Protein AF-A0A7Y3FP00-F1 (afdb_monomer_lite)

Secondary structure (DSSP, 8-state):
-EEEEEEESS-TT---HHHHHHHHTTT--HHHHHHHHHTTEEEEEEEE-TTSSEEEEEEEES-HHHHHHHHHHTT--PPTT-EEEEE-----SS---

Structure (mmCIF, N/CA/C/O backbone):
data_AF-A0A7Y3FP00-F1
#
_entry.id   AF-A0A7Y3FP00-F1
#
loop_
_atom_site.group_PDB
_atom_site.id
_atom_site.type_symbol
_atom_site.label_atom_id
_atom_site.label_alt_id
_atom_site.label_comp_id
_atom_site.label_asym_id
_atom_site.label_entity_id
_atom_site.label_seq_id
_atom_site.pdbx_PDB_ins_code
_atom_site.Cartn_x
_atom_site.Cartn_y
_atom_site.Cartn_z
_atom_site.occupancy
_atom_site.B_iso_or_equiv
_atom_site.auth_seq_id
_atom_site.auth_comp_id
_atom_site.auth_asym_id
_atom_site.auth_atom_id
_atom_site.pdbx_PDB_model_num
ATOM 1 N N . MET A 1 1 ? 9.040 -8.255 -6.635 1.00 91.56 1 MET A N 1
ATOM 2 C CA . MET A 1 1 ? 8.857 -8.446 -5.185 1.00 91.56 1 MET A CA 1
ATOM 3 C C . MET A 1 1 ? 7.498 -7.910 -4.768 1.00 91.56 1 MET A C 1
ATOM 5 O O . MET A 1 1 ? 7.162 -6.789 -5.132 1.00 91.56 1 MET A O 1
ATOM 9 N N . TRP A 1 2 ? 6.722 -8.697 -4.029 1.00 94.25 2 TRP A N 1
ATOM 10 C CA . TRP A 1 2 ? 5.428 -8.274 -3.496 1.00 94.25 2 TRP A CA 1
ATOM 11 C C . TRP A 1 2 ? 5.575 -7.850 -2.036 1.00 94.25 2 TRP A C 1
ATOM 13 O O . TRP A 1 2 ? 6.237 -8.537 -1.261 1.00 94.25 2 TRP A O 1
ATOM 23 N N . ILE A 1 3 ? 4.955 -6.735 -1.659 1.00 95.19 3 ILE A N 1
ATOM 24 C CA . ILE A 1 3 ? 4.907 -6.263 -0.273 1.00 95.19 3 ILE A CA 1
ATOM 25 C C . ILE A 1 3 ? 3.449 -6.025 0.106 1.00 95.19 3 ILE A C 1
ATOM 27 O O . ILE A 1 3 ? 2.766 -5.217 -0.529 1.00 95.19 3 ILE A O 1
ATOM 31 N N . LEU A 1 4 ? 2.986 -6.721 1.141 1.00 96.06 4 LEU A N 1
ATOM 32 C CA . LEU A 1 4 ? 1.709 -6.474 1.795 1.00 96.06 4 LEU A CA 1
ATOM 33 C C . LEU A 1 4 ? 1.944 -5.635 3.051 1.00 96.06 4 LEU A C 1
ATOM 35 O O . LEU A 1 4 ? 2.632 -6.061 3.973 1.00 96.06 4 LEU A O 1
ATOM 39 N N . PHE A 1 5 ? 1.323 -4.468 3.097 1.00 95.44 5 PHE A N 1
ATOM 40 C CA . PHE A 1 5 ? 1.185 -3.655 4.292 1.00 95.44 5 PHE A CA 1
ATOM 41 C C . PHE A 1 5 ? -0.179 -3.936 4.907 1.00 95.44 5 PHE A C 1
ATOM 43 O O . PHE A 1 5 ? -1.207 -3.808 4.238 1.00 95.44 5 PHE A O 1
ATOM 50 N N . GLN A 1 6 ? -0.189 -4.303 6.181 1.00 97.25 6 GLN A N 1
ATOM 51 C CA . GLN A 1 6 ? -1.397 -4.445 6.978 1.00 97.25 6 GLN A CA 1
ATOM 52 C C . GLN A 1 6 ? -1.331 -3.476 8.150 1.00 97.25 6 GLN A C 1
ATOM 54 O O . GLN A 1 6 ? -0.356 -3.465 8.893 1.00 97.25 6 GLN A O 1
ATOM 59 N N . VAL A 1 7 ? -2.402 -2.720 8.366 1.00 97.31 7 VAL A N 1
ATOM 60 C CA . VAL A 1 7 ? -2.571 -1.885 9.556 1.00 97.31 7 VAL A CA 1
ATOM 61 C C . VAL A 1 7 ? -3.793 -2.399 10.318 1.00 97.31 7 VAL A C 1
ATOM 63 O O . VAL A 1 7 ? -4.923 -2.117 9.904 1.00 97.31 7 VAL A O 1
ATOM 66 N N . PRO A 1 8 ? -3.609 -3.185 11.396 1.00 97.31 8 PRO A N 1
ATOM 67 C CA . PRO A 1 8 ? -4.704 -3.597 12.265 1.00 97.31 8 PRO A CA 1
ATOM 68 C C . PRO A 1 8 ? -5.439 -2.377 12.818 1.00 97.31 8 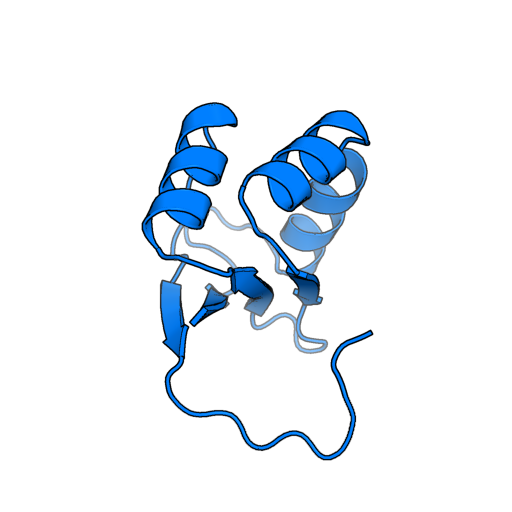PRO A C 1
ATOM 70 O O . PRO A 1 8 ? -4.818 -1.384 13.199 1.00 97.31 8 PRO A O 1
ATOM 73 N N . CYS A 1 9 ? -6.765 -2.449 12.834 1.00 97.19 9 CYS A N 1
ATOM 74 C CA . CYS A 1 9 ? -7.631 -1.349 13.216 1.00 97.19 9 CYS A CA 1
ATOM 75 C C . CYS A 1 9 ? -8.611 -1.758 14.336 1.00 97.19 9 CYS A C 1
ATOM 77 O O . CYS A 1 9 ? -9.099 -2.889 14.344 1.00 97.19 9 CYS A O 1
ATOM 79 N N . PRO A 1 10 ? -8.942 -0.839 15.264 1.00 96.50 10 PRO A N 1
ATOM 80 C CA . PRO A 1 10 ? -8.401 0.514 15.354 1.00 96.50 10 PRO A CA 1
ATOM 81 C C . PRO A 1 10 ? -6.900 0.516 15.677 1.00 96.50 10 PRO A C 1
ATOM 83 O O . PRO A 1 10 ? -6.411 -0.364 16.386 1.00 96.50 10 PRO A O 1
ATOM 86 N N . THR A 1 11 ? -6.167 1.477 15.118 1.00 96.00 11 THR A N 1
ATOM 87 C CA . THR A 1 11 ? -4.734 1.634 15.403 1.00 96.00 11 THR A CA 1
ATOM 88 C C . THR A 1 11 ? -4.523 2.012 16.876 1.00 96.00 11 THR A C 1
ATOM 90 O O . THR A 1 11 ? -5.464 2.470 17.532 1.00 96.00 11 THR A O 1
ATOM 93 N N . PRO A 1 12 ? -3.303 1.883 17.432 1.00 94.00 12 PRO A N 1
ATOM 94 C CA . PRO A 1 12 ? -3.023 2.305 18.808 1.00 94.00 12 PRO A CA 1
ATOM 95 C C . PRO A 1 12 ? -3.366 3.776 19.110 1.00 94.00 12 PRO A C 1
ATOM 97 O O . PRO A 1 12 ? -3.695 4.107 20.247 1.00 94.00 12 PRO A O 1
ATOM 100 N N . ASP A 1 13 ? -3.317 4.655 18.105 1.00 93.44 13 ASP A N 1
ATOM 101 C CA . ASP A 1 13 ? -3.731 6.065 18.173 1.00 93.44 13 ASP A CA 1
ATOM 102 C C . ASP A 1 13 ? -5.223 6.295 17.839 1.00 93.44 13 ASP A C 1
ATOM 104 O O . ASP A 1 13 ? -5.682 7.435 17.802 1.00 93.44 13 ASP A O 1
ATOM 108 N N . GLY A 1 14 ? -6.004 5.229 17.642 1.00 94.94 14 GLY A N 1
ATOM 109 C CA . GLY A 1 14 ? -7.465 5.268 17.524 1.00 94.94 14 GLY A CA 1
ATOM 110 C C . GLY A 1 14 ? -8.010 5.498 16.112 1.00 94.94 14 GLY A C 1
ATOM 111 O O . GLY A 1 14 ? -9.195 5.803 15.960 1.00 94.94 14 GLY A O 1
ATOM 112 N N . GLN A 1 15 ? -7.192 5.362 15.069 1.00 96.25 15 GLN A N 1
ATOM 113 C CA . GLN A 1 15 ? -7.651 5.503 13.689 1.00 96.25 15 GLN A CA 1
ATOM 114 C C . GLN A 1 15 ? -8.412 4.268 13.214 1.00 96.25 15 GLN A C 1
ATOM 116 O O . GLN A 1 15 ? -8.108 3.141 13.593 1.00 96.25 15 GLN A O 1
ATOM 121 N N . THR A 1 16 ? -9.403 4.483 12.350 1.00 97.38 16 THR A N 1
ATOM 122 C CA . THR A 1 16 ? -10.190 3.409 11.734 1.00 97.38 16 THR A CA 1
ATOM 123 C C . THR A 1 16 ? -9.617 3.025 10.373 1.00 97.38 16 THR A C 1
ATOM 125 O O . THR A 1 16 ? -9.033 3.862 9.684 1.00 97.38 16 THR A O 1
ATOM 128 N N . ALA A 1 17 ? -9.863 1.789 9.929 1.00 97.31 17 ALA A N 1
ATOM 129 C CA . ALA A 1 17 ? -9.402 1.315 8.623 1.00 97.31 17 ALA A CA 1
ATOM 130 C C . ALA A 1 17 ? -9.920 2.186 7.465 1.00 97.31 17 ALA A C 1
ATOM 132 O O . ALA A 1 17 ? -9.166 2.570 6.570 1.00 97.31 17 ALA A O 1
ATOM 133 N N . LYS A 1 18 ? -11.204 2.564 7.522 1.00 97.19 18 LYS A N 1
ATOM 134 C CA . LYS A 1 18 ? -11.810 3.492 6.561 1.00 97.19 18 LYS A CA 1
ATOM 135 C C . LYS A 1 18 ? -11.163 4.879 6.625 1.00 97.19 18 LYS A C 1
ATOM 137 O O . LYS A 1 18 ? -10.878 5.452 5.581 1.00 97.19 18 LYS A O 1
ATOM 142 N N . GLY A 1 19 ? -10.893 5.393 7.826 1.00 95.88 19 GLY A N 1
ATOM 143 C CA . GLY A 1 19 ? -10.229 6.683 8.005 1.00 95.88 19 GLY A CA 1
ATOM 144 C C . GLY A 1 19 ? -8.824 6.705 7.401 1.00 95.88 19 GLY A C 1
ATOM 145 O O . GLY A 1 19 ? -8.477 7.657 6.707 1.00 95.88 19 GLY A O 1
ATOM 146 N N . LEU A 1 20 ? -8.040 5.639 7.594 1.00 94.38 20 LEU A N 1
ATOM 147 C CA . LEU A 1 20 ? -6.731 5.478 6.951 1.00 94.38 20 LEU A CA 1
ATOM 148 C C . LEU A 1 20 ? -6.848 5.449 5.421 1.00 94.38 20 LEU A C 1
ATOM 150 O O . LEU A 1 20 ? -6.100 6.140 4.730 1.00 94.38 20 LEU A O 1
ATOM 154 N N . TYR A 1 21 ? -7.818 4.704 4.883 1.00 94.62 21 TYR A N 1
ATOM 155 C CA . TYR A 1 21 ? -8.062 4.650 3.441 1.00 94.62 21 TYR A CA 1
ATOM 156 C C . TYR A 1 21 ? -8.422 6.028 2.868 1.00 94.62 21 TYR A C 1
ATOM 158 O O . TYR A 1 21 ? -7.797 6.485 1.912 1.00 94.62 21 TYR A O 1
ATOM 166 N N . GLU A 1 22 ? -9.382 6.724 3.478 1.00 94.50 22 GLU A N 1
ATOM 167 C CA . GLU A 1 22 ? -9.837 8.046 3.033 1.00 94.50 22 GLU A CA 1
ATOM 168 C C . GLU A 1 22 ? -8.734 9.105 3.116 1.00 94.50 22 GLU A C 1
ATOM 170 O O . GLU A 1 22 ? -8.668 9.971 2.245 1.00 94.50 22 GLU A O 1
ATOM 175 N N . LYS A 1 23 ? -7.827 9.011 4.098 1.00 88.69 23 LYS A N 1
ATOM 176 C CA . LYS A 1 23 ? -6.634 9.868 4.185 1.00 88.69 23 LYS A CA 1
ATOM 177 C C . LYS A 1 23 ? -5.665 9.660 3.023 1.00 88.69 23 LYS A C 1
ATOM 179 O O . LYS A 1 23 ? -5.066 10.630 2.566 1.00 88.69 23 LYS A O 1
ATOM 184 N N . ARG A 1 24 ? -5.507 8.424 2.534 1.00 83.81 24 ARG A N 1
ATOM 185 C CA . ARG A 1 24 ? -4.553 8.095 1.460 1.00 83.81 24 ARG A CA 1
ATOM 186 C C . ARG A 1 24 ? -5.042 8.488 0.065 1.00 83.81 24 ARG A C 1
ATOM 188 O O . ARG A 1 24 ? -4.209 8.787 -0.785 1.00 83.81 24 ARG A O 1
ATOM 195 N N . ILE A 1 25 ? -6.357 8.563 -0.171 1.00 82.12 25 ILE A N 1
ATOM 196 C CA . ILE A 1 25 ? -6.928 8.995 -1.464 1.00 82.12 25 ILE A CA 1
ATOM 197 C C . ILE A 1 25 ? -6.377 10.359 -1.930 1.00 82.12 25 ILE A C 1
ATOM 199 O O . ILE A 1 25 ? -5.864 10.426 -3.045 1.00 82.12 25 ILE A O 1
ATOM 203 N N . PRO A 1 26 ? -6.452 11.449 -1.138 1.00 83.56 26 PRO A N 1
ATOM 204 C CA . PRO A 1 26 ? -5.950 12.756 -1.562 1.00 83.56 26 PRO A CA 1
ATOM 205 C C . PRO A 1 26 ? -4.421 12.882 -1.507 1.00 83.56 26 PRO A C 1
ATOM 207 O O . PRO A 1 26 ? -3.883 13.863 -2.011 1.00 83.56 26 PRO A O 1
ATOM 210 N N . TRP A 1 27 ? -3.721 11.939 -0.870 1.00 85.19 27 TRP A N 1
ATOM 211 C CA . TRP A 1 27 ? -2.278 12.028 -0.625 1.00 85.19 27 TRP A CA 1
ATOM 212 C C . TRP A 1 27 ? -1.437 11.570 -1.823 1.00 85.19 27 TRP A C 1
ATOM 214 O O . TRP A 1 27 ? -0.326 12.055 -2.021 1.00 85.19 27 TRP A O 1
ATOM 224 N N . ILE A 1 28 ? -1.974 10.670 -2.652 1.00 88.44 28 ILE A N 1
ATOM 225 C CA . ILE A 1 28 ? -1.275 10.144 -3.828 1.00 88.44 28 ILE A CA 1
ATOM 226 C C . ILE A 1 28 ? -1.425 11.125 -4.998 1.00 88.44 28 ILE A C 1
ATOM 228 O O . ILE A 1 28 ? -2.437 11.141 -5.701 1.00 88.44 28 ILE A O 1
ATOM 232 N N . THR A 1 29 ? -0.390 11.928 -5.231 1.00 92.06 29 THR A N 1
ATOM 233 C CA . THR A 1 29 ? -0.329 12.879 -6.350 1.00 92.06 29 THR A CA 1
ATOM 234 C C . THR A 1 29 ? 0.106 12.202 -7.654 1.00 92.06 29 THR A C 1
ATOM 236 O O . THR A 1 29 ? 0.674 11.110 -7.653 1.00 92.06 29 THR A O 1
ATOM 239 N N . ALA A 1 30 ? -0.115 12.866 -8.794 1.00 94.19 30 ALA A N 1
ATOM 240 C CA . ALA A 1 30 ? 0.389 12.390 -10.087 1.00 94.19 30 ALA A CA 1
ATOM 241 C C . ALA A 1 30 ? 1.929 12.311 -10.128 1.00 94.19 30 ALA A C 1
ATOM 243 O O . ALA A 1 30 ? 2.486 11.418 -10.760 1.00 94.19 30 ALA A O 1
ATOM 244 N N . GLU A 1 31 ? 2.613 13.214 -9.422 1.00 96.50 31 GLU A N 1
ATOM 245 C CA . GLU A 1 31 ? 4.072 13.203 -9.280 1.00 96.50 31 GLU A CA 1
ATOM 246 C C . GLU A 1 31 ? 4.545 11.984 -8.484 1.00 96.50 31 GLU A C 1
ATOM 248 O O . GLU A 1 31 ? 5.448 11.275 -8.922 1.00 96.50 31 GLU A O 1
ATOM 253 N N . MET A 1 32 ? 3.871 11.672 -7.373 1.00 95.38 32 MET A N 1
ATOM 254 C CA . MET A 1 32 ? 4.160 10.480 -6.578 1.00 95.38 32 MET A CA 1
ATOM 255 C C . MET A 1 32 ? 3.917 9.196 -7.376 1.00 95.38 32 MET A C 1
ATOM 257 O O . MET A 1 32 ? 4.720 8.271 -7.305 1.00 95.38 32 MET A O 1
ATOM 261 N N . GLN A 1 33 ? 2.860 9.145 -8.194 1.00 94.06 33 GLN A N 1
ATOM 262 C CA . GLN A 1 33 ? 2.618 8.010 -9.093 1.00 94.06 33 GLN A CA 1
ATOM 263 C C . GLN A 1 33 ? 3.737 7.854 -10.131 1.00 94.06 33 GLN A C 1
ATOM 265 O O . GLN A 1 33 ? 4.227 6.745 -10.338 1.00 94.06 33 GLN A O 1
ATOM 270 N N . ALA A 1 34 ? 4.169 8.949 -10.763 1.00 96.94 34 ALA A N 1
ATOM 271 C CA . ALA A 1 34 ? 5.261 8.920 -11.734 1.00 96.94 34 ALA A CA 1
ATOM 272 C C . ALA A 1 34 ? 6.594 8.502 -11.088 1.00 96.94 34 ALA A C 1
ATOM 274 O O . ALA A 1 34 ? 7.314 7.683 -11.660 1.00 96.94 34 ALA A O 1
ATOM 275 N N . SER A 1 35 ? 6.890 9.009 -9.887 1.00 97.50 35 SER A N 1
ATOM 276 C CA . SER A 1 35 ? 8.063 8.616 -9.100 1.00 97.50 35 SER A CA 1
ATOM 277 C C . SER A 1 35 ? 8.011 7.125 -8.743 1.00 97.50 35 SER A C 1
ATOM 279 O O . SER A 1 35 ? 8.963 6.401 -9.023 1.00 97.50 35 SER A O 1
ATOM 281 N N . ALA A 1 36 ? 6.872 6.610 -8.263 1.00 96.56 36 ALA A N 1
ATOM 282 C CA . ALA A 1 36 ? 6.709 5.181 -7.977 1.00 96.56 36 ALA A CA 1
ATOM 283 C C . ALA A 1 36 ? 7.012 4.306 -9.205 1.00 96.56 36 ALA A C 1
ATOM 285 O O . ALA A 1 36 ? 7.730 3.313 -9.093 1.00 96.56 36 ALA A O 1
ATOM 286 N N . VAL A 1 37 ? 6.514 4.688 -10.388 1.00 96.88 37 VAL A N 1
ATOM 287 C CA . VAL A 1 37 ? 6.798 3.979 -11.648 1.00 96.88 37 VAL A CA 1
ATOM 288 C C . VAL A 1 37 ? 8.286 4.041 -12.003 1.00 96.88 37 VAL A C 1
ATOM 290 O O . VAL A 1 37 ? 8.857 3.022 -12.391 1.00 96.88 37 VAL A O 1
ATOM 293 N N . ALA A 1 38 ? 8.929 5.202 -11.852 1.00 98.06 38 ALA A N 1
ATOM 294 C CA . ALA A 1 38 ? 10.359 5.372 -12.120 1.00 98.06 38 ALA A CA 1
ATOM 295 C C . ALA A 1 38 ? 11.241 4.517 -11.192 1.00 98.06 38 ALA A C 1
ATOM 297 O O . ALA A 1 38 ? 12.271 4.007 -11.625 1.00 98.06 38 ALA A O 1
ATOM 298 N N . HIS A 1 39 ? 10.793 4.298 -9.954 1.00 98.25 39 HIS A N 1
ATOM 299 C CA . HIS A 1 39 ? 11.424 3.410 -8.970 1.00 98.25 39 HIS A CA 1
ATOM 300 C C . HIS A 1 39 ? 11.056 1.927 -9.141 1.00 98.25 39 HIS A C 1
ATOM 302 O O . HIS A 1 39 ? 11.443 1.086 -8.331 1.00 98.25 39 HIS A O 1
ATOM 308 N N . GLY A 1 40 ? 10.318 1.574 -10.196 1.00 97.50 40 GLY A N 1
ATOM 309 C CA . GLY A 1 40 ? 10.013 0.183 -10.531 1.00 97.50 40 GLY A CA 1
ATOM 310 C C . GLY A 1 40 ? 8.766 -0.381 -9.850 1.00 97.50 40 GLY A C 1
ATOM 311 O O . GLY A 1 40 ? 8.591 -1.601 -9.835 1.00 97.50 40 GLY A O 1
ATOM 312 N N . CYS A 1 41 ? 7.876 0.457 -9.311 1.00 96.62 41 CYS A N 1
ATOM 313 C CA . CYS A 1 41 ? 6.539 0.016 -8.922 1.00 96.62 41 CYS A CA 1
ATOM 314 C C . CYS A 1 41 ? 5.744 -0.354 -10.175 1.00 96.62 41 CYS A C 1
ATOM 316 O O . CYS A 1 41 ? 5.557 0.458 -11.084 1.00 96.62 41 CYS A O 1
ATOM 318 N N . ARG A 1 42 ? 5.265 -1.594 -10.229 1.00 94.38 42 ARG A N 1
ATOM 319 C CA . ARG A 1 42 ? 4.458 -2.117 -11.340 1.00 94.38 42 ARG A CA 1
ATOM 320 C C . ARG A 1 42 ? 2.987 -2.230 -10.978 1.00 94.38 42 ARG A C 1
ATOM 322 O O . ARG A 1 42 ? 2.142 -2.246 -11.861 1.00 94.38 42 ARG A O 1
ATOM 329 N N . PHE A 1 43 ? 2.682 -2.307 -9.688 1.00 92.62 43 PHE A N 1
ATOM 330 C CA . PHE A 1 43 ? 1.320 -2.408 -9.194 1.00 92.62 43 PHE A CA 1
ATOM 331 C C . PHE A 1 43 ? 1.231 -1.863 -7.776 1.00 92.62 43 PHE A C 1
ATOM 333 O O . PHE A 1 43 ? 2.088 -2.152 -6.946 1.00 92.62 43 PHE A O 1
ATOM 340 N N . HIS A 1 44 ? 0.159 -1.135 -7.481 1.00 92.56 44 HIS A N 1
ATOM 341 C CA . HIS A 1 44 ? -0.177 -0.728 -6.125 1.00 92.56 44 HIS A CA 1
ATOM 342 C C . HIS A 1 44 ? -1.693 -0.633 -5.972 1.00 92.56 44 HIS A C 1
ATOM 344 O O . HIS A 1 44 ? -2.370 0.005 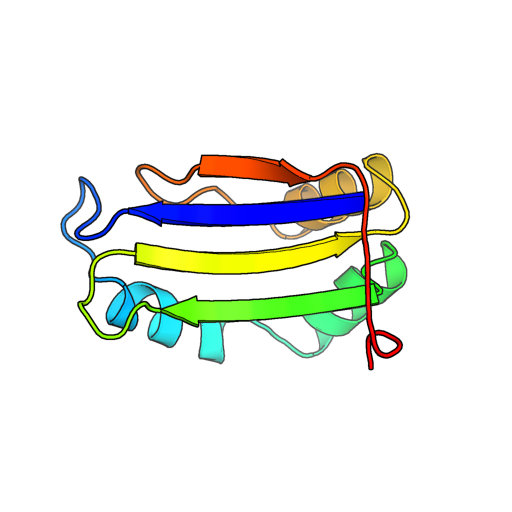-6.783 1.00 92.56 44 HIS A O 1
ATOM 350 N N . ARG A 1 45 ? -2.235 -1.230 -4.911 1.00 92.56 45 ARG A N 1
ATOM 351 C CA . ARG A 1 45 ? -3.635 -1.065 -4.509 1.00 92.56 45 ARG A CA 1
ATOM 352 C C . ARG A 1 45 ? -3.767 -1.052 -3.001 1.00 92.56 45 ARG A C 1
ATOM 354 O O . ARG A 1 45 ? -2.977 -1.669 -2.300 1.00 92.56 45 ARG A O 1
ATOM 361 N N . ALA A 1 46 ? -4.806 -0.380 -2.527 1.00 94.38 46 ALA A N 1
ATOM 362 C CA . ALA A 1 46 ? -5.164 -0.350 -1.124 1.00 94.38 46 ALA A CA 1
ATOM 363 C C . ALA A 1 46 ? -6.653 -0.633 -0.937 1.00 94.38 46 ALA A C 1
ATOM 365 O O . ALA A 1 46 ? -7.465 -0.347 -1.819 1.00 94.38 46 ALA A O 1
ATOM 366 N N . TRP A 1 47 ? -6.991 -1.174 0.226 1.00 96.38 47 TRP A N 1
ATOM 367 C CA . TRP A 1 47 ? -8.342 -1.511 0.652 1.00 96.38 47 TRP A CA 1
ATOM 368 C C . TRP A 1 47 ? -8.477 -1.304 2.161 1.00 96.38 47 TRP A C 1
ATOM 370 O O . TRP A 1 47 ? -7.492 -1.180 2.886 1.00 96.38 47 TRP A O 1
ATOM 380 N N . TYR A 1 48 ? -9.710 -1.325 2.646 1.00 97.00 48 TYR A N 1
ATOM 381 C CA . TYR A 1 48 ? -10.015 -1.514 4.058 1.00 97.00 48 TYR A CA 1
ATOM 382 C C . TYR A 1 48 ? -10.981 -2.690 4.194 1.00 97.00 48 TYR A C 1
ATOM 384 O O . TYR A 1 48 ? -11.808 -2.918 3.309 1.00 97.00 48 TYR A O 1
ATOM 392 N N . ALA A 1 49 ? -10.850 -3.454 5.274 1.00 97.50 49 ALA A N 1
ATOM 393 C CA . ALA A 1 49 ? -11.736 -4.568 5.567 1.00 97.50 49 ALA A CA 1
ATOM 394 C C . ALA A 1 49 ? -13.151 -4.057 5.870 1.00 97.50 49 ALA A C 1
ATOM 396 O O . ALA A 1 49 ? -13.319 -3.055 6.569 1.00 97.50 49 ALA A O 1
ATOM 397 N N . GLU A 1 50 ? -14.167 -4.749 5.355 1.00 97.62 50 GLU A N 1
ATOM 398 C CA . GLU A 1 50 ? -15.577 -4.393 5.567 1.00 97.62 50 GLU A CA 1
ATOM 399 C C . GLU A 1 50 ? -15.959 -4.413 7.053 1.00 97.62 50 GLU A C 1
ATOM 401 O O . GLU A 1 50 ? -16.664 -3.526 7.529 1.00 97.62 50 GLU A O 1
ATOM 406 N N . ASP A 1 51 ? -15.429 -5.382 7.802 1.00 97.75 51 ASP A N 1
ATOM 407 C CA . ASP A 1 51 ? -15.602 -5.495 9.253 1.00 97.75 51 ASP A CA 1
ATOM 408 C C . ASP A 1 51 ? -14.808 -4.440 10.052 1.00 97.75 51 ASP A C 1
ATOM 410 O O . ASP A 1 51 ? -14.892 -4.389 11.279 1.00 97.75 51 ASP A O 1
ATOM 414 N N . GLY A 1 52 ? -14.041 -3.588 9.364 1.00 97.19 52 GLY A N 1
ATOM 415 C CA . GLY A 1 52 ? -13.224 -2.531 9.947 1.00 97.19 52 GLY A CA 1
ATOM 416 C C . GLY A 1 52 ? -11.945 -3.013 10.635 1.00 97.19 52 GLY A C 1
ATOM 417 O O . GLY A 1 52 ? -11.248 -2.183 11.220 1.00 97.19 52 GLY A O 1
ATOM 418 N N . SER A 1 53 ? -11.617 -4.307 10.560 1.00 97.69 53 SER A N 1
ATOM 419 C CA . SER A 1 53 ? -10.516 -4.926 11.312 1.00 97.69 53 SER A CA 1
ATOM 420 C C . SER A 1 53 ? -9.122 -4.496 10.865 1.00 97.69 53 SER A C 1
ATOM 422 O O . SER A 1 53 ? -8.178 -4.567 11.653 1.00 97.69 53 SER A O 1
ATOM 424 N N . ALA A 1 54 ? -8.961 -4.053 9.617 1.00 97.88 54 ALA A N 1
ATOM 425 C CA . ALA A 1 54 ? -7.665 -3.643 9.097 1.00 97.88 54 ALA A CA 1
ATOM 426 C C . ALA A 1 54 ? -7.761 -2.788 7.831 1.00 97.88 54 ALA A C 1
ATOM 428 O O . ALA A 1 54 ? -8.700 -2.892 7.038 1.00 97.88 54 ALA A O 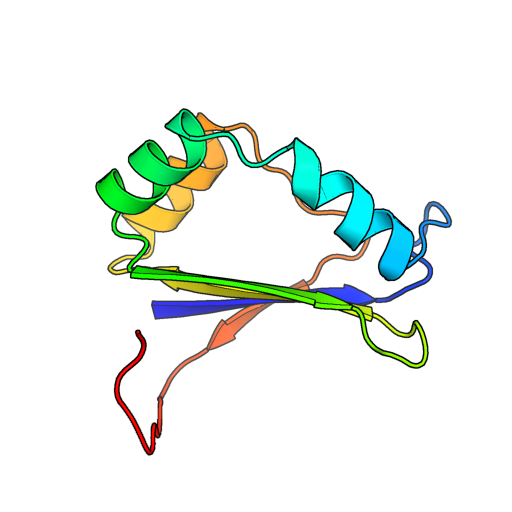1
ATOM 429 N N . PHE A 1 55 ? -6.730 -1.977 7.624 1.00 97.31 55 PHE A N 1
ATOM 430 C CA . PHE A 1 55 ? -6.375 -1.408 6.329 1.00 97.31 55 PHE A CA 1
ATOM 431 C C . PHE A 1 55 ? -5.292 -2.276 5.671 1.00 97.31 55 PHE A C 1
ATOM 433 O O . PHE A 1 55 ? -4.415 -2.803 6.358 1.00 97.31 55 PHE A O 1
ATOM 440 N N . TYR A 1 56 ? -5.338 -2.399 4.345 1.00 96.81 56 TYR A N 1
ATOM 441 C CA . TYR A 1 56 ? -4.372 -3.160 3.559 1.00 96.81 56 TYR A CA 1
ATOM 442 C C . TYR A 1 56 ? -3.848 -2.338 2.385 1.00 96.81 56 TYR A C 1
ATOM 444 O O . TYR A 1 56 ? -4.627 -1.679 1.697 1.00 96.81 56 TYR A O 1
ATOM 452 N N . ALA A 1 57 ? -2.556 -2.447 2.091 1.00 95.19 57 ALA A N 1
ATOM 453 C CA . ALA A 1 57 ? -1.980 -2.017 0.821 1.00 95.19 57 ALA A CA 1
ATOM 454 C C . ALA A 1 57 ? -1.063 -3.106 0.262 1.00 95.19 57 ALA A C 1
ATOM 456 O O . ALA A 1 57 ? -0.246 -3.664 0.982 1.00 95.19 57 ALA A O 1
ATOM 457 N N . LEU A 1 58 ? -1.195 -3.412 -1.023 1.00 94.94 58 LEU A N 1
ATOM 458 C CA . LEU A 1 58 ? -0.370 -4.383 -1.729 1.00 94.94 58 LEU A CA 1
ATOM 459 C C . LEU A 1 58 ? 0.376 -3.666 -2.848 1.00 94.94 58 LEU A C 1
ATOM 461 O O . LEU A 1 58 ? -0.249 -3.006 -3.683 1.00 94.94 58 LEU A O 1
ATOM 465 N N . ALA A 1 59 ? 1.693 -3.831 -2.880 1.00 94.81 59 ALA A N 1
ATOM 466 C CA . ALA A 1 59 ? 2.554 -3.262 -3.904 1.00 94.81 59 ALA A CA 1
ATOM 467 C C . ALA A 1 59 ? 3.433 -4.336 -4.550 1.00 94.81 59 ALA A C 1
ATOM 469 O O . ALA A 1 59 ? 3.908 -5.247 -3.870 1.00 94.81 59 ALA A O 1
ATOM 470 N N . MET A 1 60 ? 3.674 -4.200 -5.853 1.00 94.69 60 MET A N 1
ATOM 471 C CA . MET A 1 60 ? 4.659 -4.985 -6.586 1.00 94.69 60 MET A CA 1
ATOM 472 C C . MET A 1 60 ? 5.773 -4.071 -7.076 1.00 94.69 60 MET A C 1
ATOM 474 O O . MET A 1 60 ? 5.539 -3.163 -7.877 1.00 94.69 60 MET A O 1
ATOM 478 N N . TRP A 1 61 ? 6.977 -4.345 -6.595 1.00 95.31 61 TRP A N 1
ATOM 479 C CA . TRP A 1 61 ? 8.200 -3.628 -6.924 1.00 95.31 61 TRP A CA 1
ATOM 480 C C . TRP A 1 61 ? 9.130 -4.520 -7.728 1.00 95.31 61 TRP A C 1
ATOM 482 O O . TRP A 1 61 ? 9.223 -5.720 -7.468 1.00 95.31 61 TRP A O 1
ATOM 492 N N . GLU A 1 62 ? 9.845 -3.950 -8.685 1.00 95.31 62 GLU A N 1
ATOM 493 C CA . GLU A 1 62 ? 10.864 -4.677 -9.438 1.00 95.31 62 GLU A CA 1
ATOM 494 C C . GLU A 1 62 ? 12.022 -5.123 -8.535 1.00 95.31 62 GLU A C 1
ATOM 496 O O . GLU A 1 62 ? 12.408 -6.291 -8.574 1.00 95.31 62 GLU A O 1
ATOM 501 N N . THR A 1 63 ? 12.498 -4.231 -7.660 1.00 94.50 63 THR A N 1
ATOM 502 C CA . THR A 1 63 ? 13.592 -4.495 -6.715 1.00 94.50 63 THR A CA 1
ATOM 503 C C . THR A 1 63 ? 13.298 -3.938 -5.319 1.00 94.50 63 THR A C 1
ATOM 505 O O . THR A 1 63 ? 12.430 -3.078 -5.146 1.00 94.50 63 THR A O 1
ATOM 508 N N . GLU A 1 64 ? 14.019 -4.435 -4.312 1.00 93.12 64 GLU A N 1
ATOM 509 C CA . GLU A 1 64 ? 13.965 -3.904 -2.943 1.00 93.12 64 GLU A CA 1
ATOM 510 C C . GLU A 1 64 ? 14.558 -2.492 -2.872 1.00 93.12 64 GLU A C 1
ATOM 512 O O . GLU A 1 64 ? 13.991 -1.609 -2.228 1.00 93.12 64 GLU A O 1
ATOM 517 N N . GLU A 1 65 ? 15.649 -2.246 -3.600 1.00 95.88 65 GLU A N 1
ATOM 518 C CA . GLU A 1 65 ? 16.324 -0.950 -3.631 1.00 95.88 65 GLU A CA 1
ATOM 519 C C . GLU A 1 65 ? 15.414 0.150 -4.187 1.00 95.88 65 GLU A C 1
ATOM 521 O O . GLU A 1 65 ? 15.376 1.247 -3.631 1.00 95.88 65 GLU A O 1
ATOM 526 N N . GLY A 1 66 ? 14.646 -0.144 -5.244 1.00 96.44 66 GLY A N 1
ATOM 527 C CA . GLY A 1 66 ? 13.682 0.796 -5.820 1.00 96.44 66 GLY A CA 1
ATOM 528 C C . GLY A 1 66 ? 12.552 1.131 -4.847 1.00 96.44 66 GLY A C 1
ATOM 529 O O . GLY A 1 66 ? 12.244 2.303 -4.631 1.00 96.44 66 GLY A O 1
ATOM 530 N N . ALA A 1 67 ? 11.998 0.117 -4.174 1.00 94.88 67 ALA A N 1
ATOM 531 C CA . ALA A 1 67 ? 10.991 0.325 -3.135 1.00 94.88 67 ALA A CA 1
ATOM 532 C C . ALA A 1 67 ? 11.530 1.223 -2.008 1.00 94.88 67 ALA A C 1
ATOM 534 O O . ALA A 1 67 ? 10.909 2.225 -1.653 1.00 94.88 67 ALA A O 1
ATOM 535 N N . SER A 1 68 ? 12.715 0.9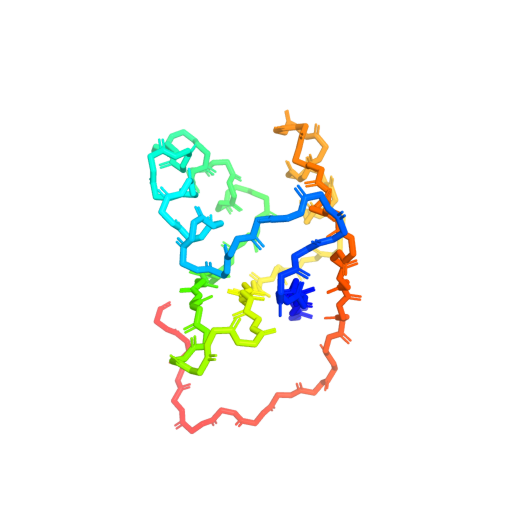03 -1.478 1.00 94.31 68 SER A N 1
ATOM 536 C CA . SER A 1 68 ? 13.346 1.668 -0.399 1.00 94.31 68 SER A CA 1
ATOM 537 C C . SER A 1 68 ? 13.652 3.113 -0.804 1.00 94.31 68 SER A C 1
ATOM 539 O O . SER A 1 68 ? 13.480 4.024 0.012 1.00 94.31 68 SER A O 1
ATOM 541 N N . ALA A 1 69 ? 14.105 3.335 -2.041 1.00 97.06 69 ALA A N 1
ATOM 542 C CA . ALA A 1 69 ? 14.380 4.668 -2.566 1.00 97.06 69 ALA A CA 1
ATOM 543 C C . ALA A 1 69 ? 13.099 5.508 -2.657 1.00 97.06 69 ALA A C 1
ATOM 545 O O . ALA A 1 69 ? 13.085 6.634 -2.162 1.00 97.06 69 ALA A O 1
ATOM 546 N N . PHE A 1 70 ? 12.010 4.939 -3.183 1.00 96.81 70 PHE A N 1
ATOM 547 C CA . PHE A 1 70 ? 10.713 5.610 -3.248 1.00 96.81 70 PHE A CA 1
ATOM 548 C C . PHE A 1 70 ? 10.180 5.995 -1.861 1.00 96.81 70 PHE A C 1
ATOM 550 O O . PHE A 1 70 ? 9.825 7.152 -1.639 1.00 96.81 70 PHE A O 1
ATOM 557 N N . PHE A 1 71 ? 10.143 5.053 -0.909 1.00 93.69 71 PHE A N 1
ATOM 558 C CA . PHE A 1 71 ? 9.642 5.344 0.440 1.00 93.69 71 PHE A CA 1
ATOM 559 C C . PHE A 1 71 ? 10.477 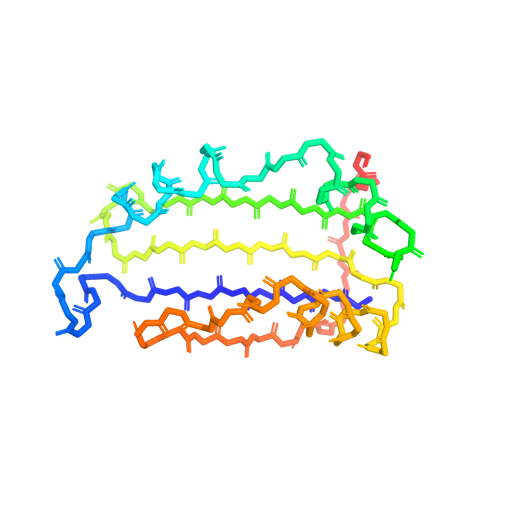6.426 1.141 1.00 93.69 71 PHE A C 1
ATOM 561 O O . PHE A 1 71 ? 9.915 7.280 1.827 1.00 93.69 71 PHE A O 1
ATOM 568 N N . SER A 1 72 ? 11.797 6.429 0.924 1.00 95.69 72 SER A N 1
ATOM 569 C CA . SER A 1 72 ? 12.699 7.448 1.475 1.00 95.69 72 SER A CA 1
ATOM 570 C C . SER A 1 72 ? 12.502 8.822 0.829 1.00 95.69 72 SER A C 1
ATOM 572 O O . SER A 1 72 ? 12.459 9.822 1.540 1.00 95.69 72 SER A O 1
ATOM 574 N N . GLU A 1 73 ? 12.375 8.884 -0.502 1.00 96.31 73 GLU A N 1
ATOM 575 C CA . GLU A 1 73 ? 12.174 10.128 -1.265 1.00 96.31 73 GLU A CA 1
ATOM 576 C C . GLU A 1 73 ? 10.925 10.882 -0.801 1.00 96.31 73 GLU A C 1
ATOM 578 O O . GLU A 1 73 ? 10.961 12.098 -0.625 1.00 96.31 73 GLU A O 1
ATOM 583 N N . TRP A 1 74 ? 9.838 10.151 -0.561 1.00 95.06 74 TRP A N 1
ATOM 584 C CA . TRP A 1 74 ? 8.544 10.723 -0.197 1.00 95.06 74 TRP A CA 1
ATOM 585 C C . TRP A 1 74 ? 8.297 10.815 1.318 1.00 95.06 74 TRP A C 1
ATOM 587 O O . TRP A 1 74 ? 7.187 11.162 1.718 1.00 95.06 74 TRP A O 1
ATOM 597 N N . ASP A 1 75 ? 9.300 10.508 2.156 1.00 92.69 75 ASP A N 1
ATOM 598 C CA . ASP A 1 75 ? 9.191 10.416 3.628 1.00 92.69 75 ASP A CA 1
ATOM 599 C C . ASP A 1 75 ? 7.937 9.635 4.071 1.00 92.69 75 ASP A C 1
ATOM 601 O O . ASP A 1 75 ? 7.202 10.027 4.982 1.00 92.69 75 ASP A O 1
ATOM 605 N N . ILE A 1 76 ? 7.655 8.527 3.380 1.00 89.56 76 ILE A N 1
ATOM 606 C CA . ILE A 1 76 ? 6.517 7.670 3.699 1.00 89.56 76 ILE A CA 1
ATOM 607 C C . ILE A 1 76 ? 6.901 6.833 4.911 1.00 89.56 76 ILE A C 1
ATOM 609 O O . ILE A 1 76 ? 7.809 6.003 4.868 1.00 89.56 76 ILE A O 1
ATOM 613 N N . ARG A 1 77 ? 6.173 7.050 6.002 1.00 86.44 77 ARG A N 1
ATOM 614 C CA . ARG A 1 77 ? 6.375 6.353 7.269 1.00 86.44 77 ARG A CA 1
ATOM 615 C C . ARG A 1 77 ? 5.245 5.376 7.522 1.00 86.44 77 ARG A C 1
ATOM 617 O O . ARG A 1 77 ? 4.112 5.604 7.104 1.00 86.44 77 ARG A O 1
ATOM 624 N N . SER A 1 78 ? 5.570 4.320 8.255 1.00 87.75 78 SER A N 1
ATOM 625 C CA . SER A 1 78 ? 4.585 3.349 8.705 1.00 87.75 78 SER A CA 1
ATOM 626 C C . SER A 1 78 ? 3.540 3.971 9.624 1.00 87.75 78 SER A C 1
ATOM 628 O O . SER A 1 78 ? 3.860 4.779 10.501 1.00 87.75 78 SER A O 1
ATOM 630 N N . GLU A 1 79 ? 2.289 3.548 9.446 1.00 90.62 79 GLU A N 1
ATOM 631 C CA . GLU A 1 79 ? 1.217 3.846 10.394 1.00 90.62 79 GLU A CA 1
ATOM 632 C C . GLU A 1 79 ? 1.472 3.155 11.741 1.00 90.62 79 GLU A C 1
ATOM 634 O O . GLU A 1 79 ? 2.217 2.174 11.846 1.00 90.62 79 GLU A O 1
ATOM 639 N N . SER A 1 80 ? 0.815 3.638 12.797 1.00 89.75 80 SER A N 1
ATOM 640 C CA . SER A 1 80 ? 0.924 3.010 14.113 1.00 89.75 80 SER A CA 1
ATOM 641 C C . SER A 1 80 ? 0.397 1.573 14.079 1.00 89.75 80 SER A C 1
ATOM 643 O O . SER A 1 80 ? -0.769 1.333 13.765 1.00 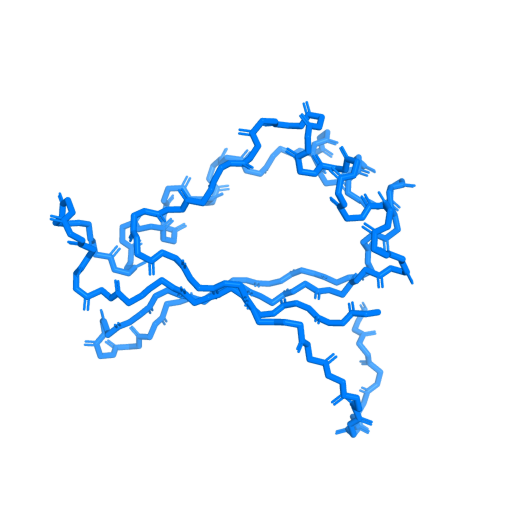89.75 80 SER A O 1
ATOM 645 N N . GLY A 1 81 ? 1.264 0.614 14.410 1.00 89.69 81 GLY A N 1
ATOM 646 C CA . GLY A 1 81 ? 0.944 -0.814 14.359 1.00 89.69 81 GLY A CA 1
ATOM 647 C C . GLY A 1 81 ? 0.972 -1.428 12.955 1.00 89.69 81 GLY A C 1
ATOM 648 O O . GLY A 1 81 ? 0.543 -2.570 12.809 1.00 89.69 81 GLY A O 1
ATOM 649 N N . GLU A 1 82 ? 1.458 -0.709 11.937 1.00 94.88 82 GLU A N 1
ATOM 650 C CA . GLU A 1 82 ? 1.632 -1.258 10.589 1.00 94.88 82 GLU A CA 1
ATOM 651 C C . GLU A 1 82 ? 2.622 -2.430 10.580 1.00 94.88 82 GLU A C 1
ATOM 653 O O . GLU A 1 82 ? 3.663 -2.417 11.240 1.00 94.88 82 GLU A O 1
ATOM 658 N N . ILE A 1 83 ? 2.288 -3.445 9.789 1.00 95.38 83 ILE A N 1
ATOM 659 C CA . ILE A 1 83 ? 3.082 -4.642 9.554 1.00 95.38 83 ILE A CA 1
ATOM 660 C C . ILE A 1 83 ? 3.386 -4.699 8.057 1.00 95.38 83 ILE A C 1
ATOM 662 O O . ILE A 1 83 ? 2.469 -4.807 7.241 1.00 95.38 83 ILE A O 1
ATOM 666 N N . GLY A 1 84 ? 4.670 -4.638 7.702 1.00 94.12 84 GLY A N 1
ATOM 667 C CA . GLY A 1 84 ? 5.153 -4.888 6.345 1.00 94.12 84 GLY A CA 1
ATOM 668 C C . GLY A 1 84 ? 5.544 -6.354 6.172 1.00 94.12 84 GLY A C 1
ATOM 669 O O . GLY A 1 84 ? 6.337 -6.882 6.949 1.00 94.12 84 GLY A O 1
ATOM 670 N N . ILE A 1 85 ? 4.988 -7.015 5.160 1.00 94.62 85 ILE A N 1
ATOM 671 C CA . ILE A 1 85 ? 5.208 -8.433 4.870 1.00 94.62 85 ILE A CA 1
ATOM 672 C C . ILE A 1 85 ? 5.707 -8.556 3.433 1.00 94.62 85 ILE A C 1
ATOM 674 O O . ILE A 1 85 ? 4.964 -8.289 2.487 1.00 94.62 85 ILE A O 1
ATOM 678 N N . VAL A 1 86 ? 6.958 -8.981 3.262 1.00 93.44 86 VAL A N 1
ATOM 679 C CA . VAL A 1 86 ? 7.484 -9.365 1.948 1.00 93.44 86 VAL A CA 1
ATOM 680 C C . VAL A 1 86 ? 6.921 -10.739 1.595 1.00 93.44 86 VAL A C 1
ATOM 682 O O . VAL A 1 86 ? 7.046 -11.686 2.370 1.00 93.44 86 VAL A O 1
ATOM 685 N N . LEU A 1 87 ? 6.264 -10.833 0.443 1.00 92.50 87 LEU A N 1
ATOM 686 C CA . LEU A 1 87 ? 5.647 -12.060 -0.045 1.00 92.50 87 LEU A CA 1
ATOM 687 C C . LEU A 1 87 ? 6.535 -12.691 -1.120 1.00 92.50 87 LEU A C 1
ATOM 689 O O . LEU A 1 87 ? 6.921 -12.039 -2.097 1.00 92.50 87 LEU A O 1
ATOM 693 N N . GLU A 1 88 ? 6.823 -13.976 -0.939 1.00 88.00 88 GLU A N 1
ATOM 694 C CA . GLU A 1 88 ? 7.547 -14.807 -1.894 1.00 88.00 88 GLU A CA 1
ATOM 695 C C . GLU A 1 88 ? 6.614 -15.815 -2.563 1.00 88.00 88 GLU A C 1
ATOM 697 O O . GLU A 1 88 ? 5.666 -16.317 -1.956 1.00 88.00 88 GLU A O 1
ATOM 702 N N . GLY A 1 89 ? 6.923 -16.141 -3.820 1.00 82.12 89 GLY A N 1
ATOM 703 C CA . GLY A 1 89 ? 6.038 -16.928 -4.669 1.00 82.12 89 GLY A CA 1
ATOM 704 C C . GLY A 1 89 ? 4.827 -16.120 -5.140 1.00 82.12 89 GLY A C 1
ATOM 705 O O . GLY A 1 89 ? 4.382 -15.171 -4.504 1.00 82.12 89 GLY A O 1
ATOM 706 N N . ASP A 1 90 ? 4.309 -16.479 -6.306 1.00 80.81 90 ASP A N 1
ATOM 707 C CA . ASP A 1 90 ? 3.077 -15.918 -6.848 1.00 80.81 90 ASP A CA 1
ATOM 708 C C . ASP A 1 90 ? 2.449 -16.954 -7.780 1.00 80.81 90 ASP A C 1
ATOM 710 O O . ASP A 1 90 ? 3.144 -17.589 -8.578 1.00 80.81 90 ASP A O 1
ATOM 714 N N . VAL A 1 91 ? 1.139 -17.148 -7.657 1.00 80.88 91 VAL A N 1
ATOM 715 C CA . VAL A 1 91 ? 0.352 -17.992 -8.560 1.00 80.88 91 VAL A CA 1
ATOM 716 C C . VAL A 1 91 ? -0.843 -17.168 -9.017 1.00 80.88 91 VAL A C 1
ATOM 718 O O . VAL A 1 91 ? -1.914 -17.192 -8.412 1.00 80.88 91 VAL A O 1
ATOM 721 N N . GLY A 1 92 ? -0.643 -16.416 -10.096 1.00 79.38 92 GLY A N 1
ATOM 722 C CA . GLY A 1 92 ? -1.691 -15.642 -10.749 1.00 79.38 92 GLY A CA 1
ATOM 723 C C . GLY A 1 92 ? -2.450 -16.460 -11.796 1.00 79.38 92 GLY A C 1
ATOM 724 O O . GLY A 1 92 ? -1.857 -17.196 -12.581 1.00 79.38 92 GLY A O 1
ATOM 725 N N . LEU A 1 93 ? -3.776 -16.296 -11.848 1.00 81.81 93 LEU A N 1
ATOM 726 C CA . LEU A 1 93 ? -4.599 -16.798 -12.962 1.00 81.81 93 LEU A CA 1
ATOM 727 C C . LEU A 1 93 ? -4.602 -15.841 -14.164 1.00 81.81 93 LEU A C 1
ATOM 729 O O . LEU A 1 93 ? -4.876 -16.259 -15.286 1.00 81.81 93 LEU A O 1
ATOM 733 N N . VAL A 1 94 ? -4.318 -14.559 -13.928 1.00 83.44 94 VAL A N 1
ATOM 734 C CA . VAL A 1 94 ? -4.277 -13.498 -14.938 1.00 83.44 94 VAL A CA 1
ATOM 735 C C . VAL A 1 94 ? -3.089 -12.574 -14.669 1.00 83.44 94 VAL A C 1
ATOM 737 O O . VAL A 1 94 ? -2.699 -12.430 -13.507 1.00 83.44 94 VAL A O 1
ATOM 740 N N . PRO A 1 95 ? -2.520 -11.934 -15.706 1.00 79.69 95 PRO A N 1
ATOM 741 C CA . PRO A 1 95 ? -1.505 -10.912 -15.514 1.00 79.69 95 PRO A CA 1
ATOM 742 C C . PRO A 1 95 ? -2.028 -9.769 -14.649 1.00 79.69 95 PRO A C 1
ATOM 744 O O . PRO A 1 95 ? -3.207 -9.406 -14.704 1.00 79.69 95 PRO A O 1
ATOM 747 N N . VAL A 1 96 ? -1.122 -9.186 -13.875 1.00 76.00 96 VAL A N 1
ATOM 748 C CA . VAL A 1 96 ? -1.381 -7.933 -13.175 1.00 76.00 96 VAL A CA 1
ATOM 749 C C . VAL A 1 96 ? -1.612 -6.833 -14.236 1.00 76.00 96 VAL A C 1
ATOM 751 O O . VAL A 1 96 ? -0.862 -6.824 -15.215 1.00 76.00 96 VAL A O 1
ATOM 754 N N . PRO A 1 97 ? -2.656 -5.983 -14.105 1.00 61.81 97 PRO A N 1
ATOM 755 C CA . PRO A 1 97 ? -2.978 -4.938 -15.084 1.00 61.81 97 PRO A CA 1
ATOM 756 C C . PRO A 1 97 ? -1.848 -3.944 -15.339 1.00 61.81 97 PRO A C 1
ATOM 758 O O . PRO A 1 97 ? -1.112 -3.645 -14.371 1.00 61.81 97 PRO A O 1
#

Foldseek 3Di:
DKKKKKQFPPFPVRDWLVNVVVVVVVVCDPVLVVLLVVLAWPDKDKDADPVRGIIMIMTDGPDPVSVVVSCVVSVPDDDHRMDMDDDDDDDDPDDDD

pLDDT: mean 92.84, std 5.98, range [61.81, 98.25]

Radius of gyration: 13.7 Å; chains: 1; bounding box: 32×31×34 Å

Sequence (97 aa):
MWILFQVPCPTPDGQTAKGLYEKRIPWITAEMQASAVAHGCRFHRAWYAEDGSAFYALAMWETEEGASAFFSEWDIRSESGEIGIVLEGDVGLVPVP